Protein AF-A0A3B9ZS79-F1 (afdb_monomer)

Secondary structure (DSSP, 8-state):
-EE---EEEEEEETTEEEEEEE--EE----TTTS-HHHHHHTT-

pLDDT: mean 95.48, std 2.55, range [84.56, 98.19]

Mean predicted aligned error: 3.16 Å

Sequence (44 aa):
LGMHNIVDRPIAVNGQVVIRPMMYVALSYDHRLIDGKDSVSFLV

Nearest PDB structures (foldseek):
  4uca-assembly2_B  TM=4.859E-01  e=3.940E+00  Human respiratory syncytial virus A2
  9iuz-assembly1_C  TM=3.454E-01  e=5.534E+00  Arabidopsis thaliana

Solvent-accessible surface area (backbone atoms only — not comparable to full-atom values): 2941 Å² total; per-residue (Å²): 112,48,77,53,72,76,43,77,39,81,40,79,56,97,90,39,83,41,78,42,80,41,62,58,75,45,80,77,76,56,75,92,82,44,55,71,67,61,60,50,56,73,78,103

Structure (mmCIF, N/CA/C/O backbone):
data_AF-A0A3B9ZS79-F1
#
_entry.id   AF-A0A3B9ZS79-F1
#
loop_
_atom_site.group_PDB
_atom_site.id
_atom_site.type_symbol
_atom_site.label_atom_id
_atom_site.label_alt_id
_atom_site.label_comp_id
_atom_site.label_asym_id
_atom_site.label_entity_id
_atom_site.label_seq_id
_atom_site.pdbx_PDB_ins_code
_atom_site.Cartn_x
_atom_site.Cartn_y
_atom_site.Cartn_z
_atom_site.occupancy
_atom_site.B_iso_or_equiv
_atom_site.auth_seq_id
_atom_site.auth_comp_id
_atom_site.auth_asym_id
_atom_site.auth_atom_id
_atom_site.pdbx_PDB_model_num
ATOM 1 N N . LEU A 1 1 ? 6.418 -9.497 -6.994 1.00 88.50 1 LEU A N 1
ATOM 2 C CA . LEU A 1 1 ? 5.250 -9.245 -6.125 1.00 88.50 1 LEU A CA 1
ATOM 3 C C . LEU A 1 1 ? 5.576 -9.766 -4.732 1.00 88.50 1 LEU A C 1
ATOM 5 O O . LEU A 1 1 ? 5.845 -10.951 -4.598 1.00 88.50 1 LEU A O 1
ATOM 9 N N . GLY A 1 2 ? 5.633 -8.890 -3.736 1.00 92.56 2 GLY A N 1
ATOM 10 C CA . GLY A 1 2 ? 5.834 -9.243 -2.334 1.00 92.56 2 GLY A CA 1
ATOM 11 C C . GLY A 1 2 ? 4.533 -9.081 -1.556 1.00 92.56 2 GLY A C 1
ATOM 12 O O . GLY A 1 2 ? 3.863 -8.058 -1.688 1.00 92.56 2 GLY A O 1
ATOM 13 N N . MET A 1 3 ? 4.183 -10.081 -0.752 1.00 95.69 3 MET A N 1
ATOM 14 C CA . MET A 1 3 ? 3.051 -10.040 0.173 1.00 95.69 3 MET A CA 1
ATOM 15 C C . MET A 1 3 ? 3.593 -10.011 1.599 1.00 95.69 3 MET A C 1
ATOM 17 O O . MET A 1 3 ? 4.436 -10.833 1.952 1.00 95.69 3 MET A O 1
ATOM 21 N N . HIS A 1 4 ? 3.141 -9.047 2.396 1.00 94.69 4 HIS A N 1
ATOM 22 C CA . HIS A 1 4 ? 3.492 -8.959 3.813 1.00 94.69 4 HIS A CA 1
ATOM 23 C C . HIS A 1 4 ? 2.479 -9.722 4.672 1.00 94.69 4 HIS A C 1
A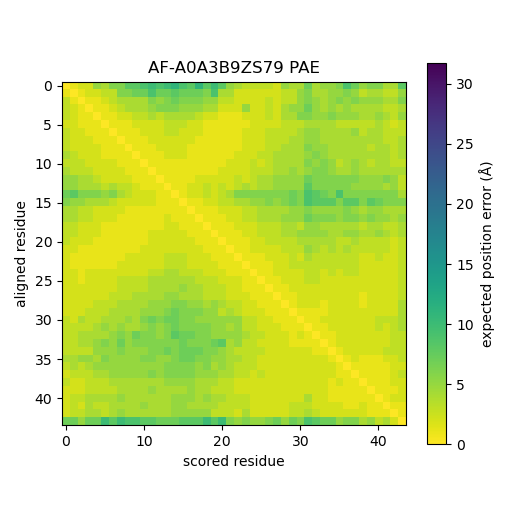TOM 25 O O . HIS A 1 4 ? 1.469 -10.211 4.179 1.00 94.69 4 HIS A O 1
ATOM 31 N N . ASN A 1 5 ? 2.728 -9.810 5.976 1.00 96.38 5 ASN A N 1
ATOM 32 C CA . ASN A 1 5 ? 1.780 -10.437 6.892 1.00 96.38 5 ASN A CA 1
ATOM 33 C C . ASN A 1 5 ? 0.439 -9.691 6.924 1.00 96.38 5 ASN A C 1
ATOM 35 O O . ASN A 1 5 ? 0.381 -8.466 6.762 1.00 96.38 5 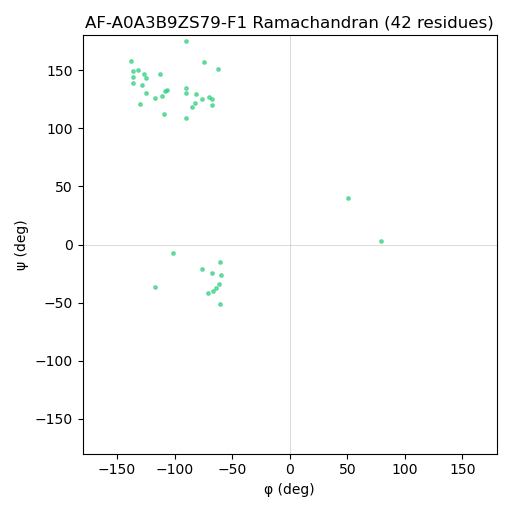ASN A O 1
ATOM 39 N N . ILE A 1 6 ? -0.621 -10.448 7.199 1.00 97.81 6 ILE A N 1
ATOM 40 C CA . ILE A 1 6 ? -1.935 -9.905 7.532 1.00 97.81 6 ILE A CA 1
ATOM 41 C C . ILE A 1 6 ? -1.883 -9.412 8.979 1.00 97.81 6 ILE A C 1
ATOM 43 O O . ILE A 1 6 ? -1.506 -10.160 9.879 1.00 97.81 6 ILE A O 1
ATOM 47 N N . VAL A 1 7 ? -2.239 -8.148 9.195 1.00 97.94 7 VAL A N 1
ATOM 48 C CA . VAL A 1 7 ? -2.253 -7.504 10.513 1.00 97.94 7 VAL A CA 1
ATOM 49 C C . VAL A 1 7 ? -3.536 -6.693 10.653 1.00 97.94 7 VAL A C 1
ATOM 51 O O . VAL A 1 7 ? -3.939 -6.009 9.710 1.00 97.94 7 VAL A O 1
ATOM 54 N N . ASP A 1 8 ? -4.161 -6.740 11.827 1.00 98.19 8 ASP A N 1
ATOM 55 C CA . ASP A 1 8 ? -5.327 -5.914 12.132 1.00 98.19 8 ASP A CA 1
ATOM 56 C C . ASP A 1 8 ? -4.944 -4.437 12.218 1.00 98.19 8 ASP A C 1
ATOM 58 O O . ASP A 1 8 ? -4.034 -4.047 12.955 1.00 98.19 8 ASP A O 1
ATOM 62 N N . ARG A 1 9 ? -5.630 -3.601 11.433 1.00 97.56 9 ARG A N 1
ATOM 63 C CA . ARG A 1 9 ? -5.352 -2.166 11.344 1.00 97.56 9 ARG A CA 1
ATOM 64 C C . ARG A 1 9 ? -6.630 -1.334 11.372 1.00 97.56 9 ARG A C 1
ATOM 66 O O . ARG A 1 9 ? -7.631 -1.746 10.782 1.00 97.56 9 ARG A O 1
ATOM 73 N N . PRO A 1 10 ? -6.600 -0.149 12.005 1.00 97.56 10 PRO A N 1
ATOM 74 C CA . PRO A 1 10 ? -7.686 0.813 11.897 1.00 97.56 10 PRO A CA 1
ATOM 75 C C . PRO A 1 10 ? -7.718 1.411 10.488 1.00 97.56 10 PRO A C 1
ATOM 77 O O . PRO A 1 10 ? -6.711 1.926 10.002 1.00 97.56 10 PRO A O 1
ATOM 80 N N . ILE A 1 11 ? -8.880 1.359 9.838 1.00 97.38 11 ILE A N 1
ATOM 81 C CA . ILE A 1 11 ? -9.120 1.968 8.528 1.00 97.38 11 ILE A CA 1
ATOM 82 C C . ILE A 1 11 ? -10.411 2.789 8.539 1.00 97.38 11 ILE A C 1
ATOM 84 O O . ILE A 1 11 ? -11.360 2.471 9.256 1.00 97.38 11 ILE A O 1
ATOM 88 N N . ALA A 1 12 ? -10.456 3.841 7.724 1.00 97.50 12 ALA A N 1
ATOM 89 C CA . ALA A 1 12 ? -11.669 4.618 7.518 1.00 97.50 12 ALA A CA 1
ATOM 90 C C . ALA A 1 12 ? -12.567 3.928 6.480 1.00 97.50 12 ALA A C 1
ATOM 92 O O . ALA A 1 12 ? -12.161 3.731 5.336 1.00 97.50 12 ALA A O 1
ATOM 93 N N . VAL A 1 13 ? -13.796 3.587 6.862 1.00 96.56 13 VAL A N 1
ATOM 94 C CA . VAL A 1 13 ? -14.831 3.058 5.965 1.00 96.56 13 VAL A CA 1
ATOM 95 C C . VAL A 1 13 ? -16.098 3.869 6.188 1.00 96.56 13 VAL A C 1
ATOM 97 O O . VAL A 1 13 ? -16.599 3.932 7.307 1.00 96.56 13 VAL A O 1
ATOM 100 N N . ASN A 1 14 ? -16.604 4.516 5.134 1.00 96.06 14 ASN A N 1
ATOM 101 C CA . ASN A 1 14 ? -17.801 5.368 5.194 1.00 96.06 14 ASN A CA 1
ATOM 102 C C . ASN A 1 14 ? -17.751 6.421 6.324 1.00 96.06 14 ASN A C 1
ATOM 104 O O . ASN A 1 14 ? -18.739 6.654 7.015 1.00 96.06 14 ASN A O 1
ATOM 108 N N . GLY A 1 15 ? -16.581 7.031 6.547 1.00 96.50 15 GLY A N 1
ATOM 109 C CA . GLY A 1 15 ? -16.383 8.059 7.577 1.00 96.50 15 GLY A CA 1
ATOM 110 C C . GLY A 1 15 ? -16.220 7.536 9.010 1.00 96.50 15 GLY A C 1
ATOM 111 O O . GLY A 1 15 ? -16.074 8.341 9.924 1.00 96.50 15 GLY A O 1
ATOM 112 N N . GLN A 1 16 ? -16.208 6.217 9.224 1.00 96.31 16 GLN A N 1
ATOM 113 C CA . GLN A 1 16 ? -15.999 5.597 10.536 1.00 96.31 16 GLN A CA 1
ATOM 114 C C . GLN A 1 16 ? -14.671 4.843 10.587 1.00 96.31 16 GLN A C 1
ATOM 116 O O . GLN A 1 16 ? -14.244 4.262 9.590 1.00 96.31 16 GLN A O 1
ATOM 121 N N . VAL A 1 17 ? -14.030 4.815 11.757 1.00 97.44 17 VAL A N 1
ATOM 122 C CA . VAL A 1 17 ? -12.832 3.998 11.986 1.00 97.44 17 VAL A CA 1
ATOM 123 C C . VAL A 1 17 ? -13.263 2.585 12.368 1.00 97.44 17 VAL A C 1
ATOM 125 O O . VAL A 1 17 ? -13.911 2.388 13.392 1.00 97.44 17 VAL A O 1
ATOM 128 N N . VAL A 1 18 ? -12.884 1.600 11.555 1.00 97.62 18 VAL A N 1
ATOM 129 C CA . VAL A 1 18 ? -13.132 0.174 11.800 1.00 97.62 18 VAL A CA 1
ATOM 130 C C . VAL A 1 18 ? -11.817 -0.598 11.758 1.00 97.62 18 VAL A C 1
ATOM 132 O O . VAL A 1 18 ? -10.934 -0.285 10.961 1.00 97.62 18 VAL A O 1
ATOM 135 N N . ILE A 1 19 ? -11.669 -1.613 12.608 1.00 98.12 19 ILE A N 1
ATOM 136 C CA . ILE A 1 19 ? -10.515 -2.519 12.554 1.00 98.12 19 ILE A CA 1
ATOM 137 C C . ILE A 1 19 ? -10.770 -3.570 11.475 1.00 98.12 19 ILE A C 1
ATOM 139 O O . ILE A 1 19 ? -11.831 -4.196 11.467 1.00 98.12 19 ILE A O 1
ATOM 143 N N . ARG A 1 20 ? -9.812 -3.768 10.563 1.00 97.62 20 ARG A N 1
ATOM 144 C CA . ARG A 1 20 ? -9.851 -4.855 9.575 1.00 97.62 20 ARG A CA 1
ATOM 145 C C . ARG A 1 20 ? -8.493 -5.548 9.437 1.00 97.62 20 ARG A C 1
ATOM 147 O O . ARG A 1 20 ? -7.471 -4.865 9.551 1.00 97.62 20 ARG A O 1
ATOM 154 N N . PRO A 1 21 ? -8.475 -6.854 9.116 1.00 97.56 21 PRO A N 1
ATOM 155 C CA . PRO A 1 21 ? -7.252 -7.542 8.730 1.00 97.56 21 PRO A CA 1
ATOM 156 C C . PRO A 1 21 ? -6.774 -6.987 7.386 1.00 97.56 21 PRO A C 1
ATOM 158 O O . PRO A 1 21 ? -7.493 -7.035 6.388 1.00 97.56 21 PRO A O 1
ATOM 161 N N . MET A 1 22 ? -5.564 -6.436 7.360 1.00 97.81 22 MET A N 1
ATOM 162 C CA . MET A 1 22 ? -4.985 -5.780 6.189 1.00 97.81 22 MET A CA 1
ATOM 163 C C . MET A 1 22 ? -3.618 -6.371 5.855 1.00 97.81 22 MET A C 1
ATOM 165 O O . MET A 1 22 ? -2.838 -6.709 6.742 1.00 97.81 22 MET A O 1
ATOM 169 N N . MET A 1 23 ? -3.298 -6.420 4.564 1.00 97.81 23 MET A N 1
ATOM 170 C CA . MET A 1 23 ? -2.002 -6.848 4.039 1.00 97.81 23 MET A CA 1
ATOM 171 C C . MET A 1 23 ? -1.465 -5.794 3.075 1.00 97.81 23 MET A C 1
ATOM 173 O O . MET A 1 23 ? -2.207 -5.281 2.240 1.00 97.81 23 MET A O 1
ATOM 177 N N . TYR A 1 24 ? -0.169 -5.488 3.166 1.00 95.75 24 TYR A N 1
ATOM 178 C CA . TYR A 1 24 ? 0.501 -4.673 2.153 1.00 95.75 24 TYR A CA 1
ATOM 179 C C . TYR A 1 24 ? 1.078 -5.553 1.049 1.00 95.75 24 TYR A C 1
ATOM 181 O O . TYR A 1 24 ? 1.814 -6.509 1.315 1.00 95.75 24 TYR A O 1
ATOM 189 N N . VAL A 1 25 ? 0.775 -5.177 -0.189 1.00 95.25 25 VAL A N 1
ATOM 190 C CA . VAL A 1 25 ? 1.29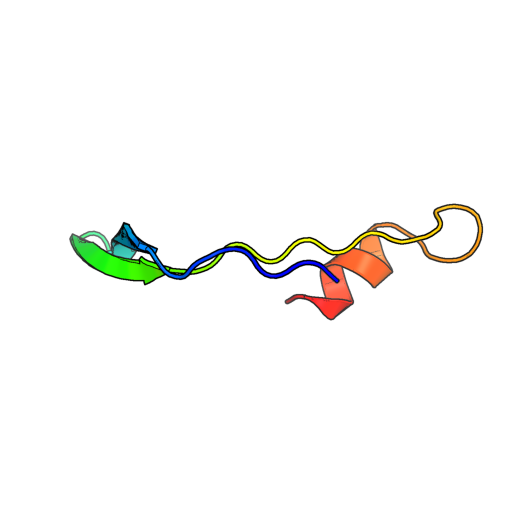1 -5.804 -1.403 1.00 95.25 25 VAL A CA 1
ATOM 191 C C . VAL A 1 25 ? 2.278 -4.843 -2.059 1.00 95.25 25 VAL A C 1
ATOM 193 O O . VAL A 1 25 ? 1.991 -3.659 -2.201 1.00 95.25 25 VAL A O 1
ATOM 196 N N . ALA A 1 26 ? 3.446 -5.350 -2.442 1.00 95.62 26 ALA A N 1
ATOM 197 C CA . ALA A 1 26 ? 4.488 -4.589 -3.119 1.00 95.62 26 ALA A CA 1
ATOM 198 C C . ALA A 1 26 ? 4.738 -5.167 -4.514 1.00 95.62 26 ALA A C 1
ATOM 200 O O . ALA A 1 26 ? 5.032 -6.357 -4.663 1.00 95.62 26 ALA A O 1
ATOM 201 N N . LEU A 1 27 ? 4.664 -4.330 -5.544 1.00 95.69 27 LEU A N 1
ATOM 202 C CA . LEU A 1 27 ? 5.012 -4.707 -6.909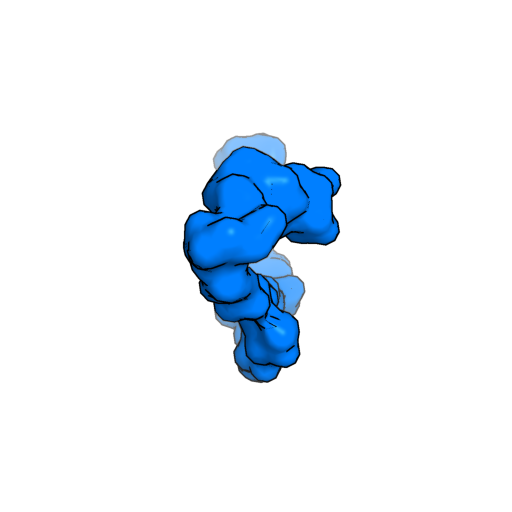 1.00 95.69 27 LEU A CA 1
ATOM 203 C C . LEU A 1 27 ? 6.312 -4.015 -7.314 1.00 95.69 27 LEU A C 1
ATOM 205 O O . LEU A 1 27 ? 6.360 -2.800 -7.468 1.00 95.69 27 LEU A O 1
ATOM 209 N N . SER A 1 28 ? 7.362 -4.810 -7.494 1.00 95.56 28 SER A N 1
ATOM 210 C CA . SER A 1 28 ? 8.587 -4.370 -8.157 1.00 95.56 28 SER A CA 1
ATOM 211 C C . SER A 1 28 ? 8.455 -4.640 -9.649 1.00 95.56 28 SER A C 1
ATOM 213 O O . SER A 1 28 ? 8.032 -5.731 -10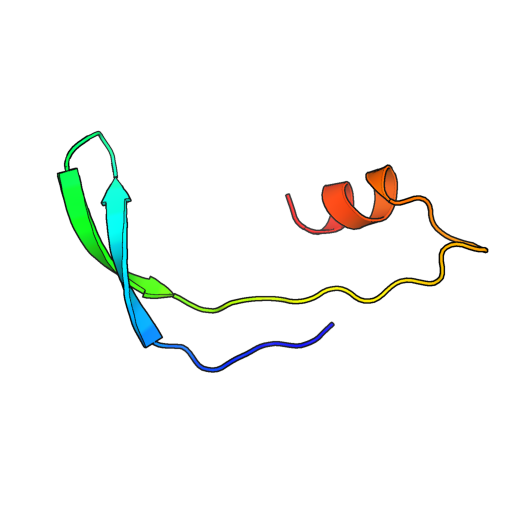.038 1.00 95.56 28 SER A O 1
ATOM 215 N N . TYR A 1 29 ? 8.830 -3.660 -10.459 1.00 94.06 29 TYR A N 1
ATOM 216 C CA . TYR A 1 29 ? 8.809 -3.724 -11.915 1.00 94.06 29 TYR A CA 1
ATOM 217 C C . TYR A 1 29 ? 10.087 -3.101 -12.479 1.00 94.06 29 TYR A C 1
ATOM 219 O O . TYR A 1 29 ? 10.765 -2.323 -11.804 1.00 94.06 29 TYR A O 1
ATOM 227 N N . ASP A 1 30 ? 10.437 -3.475 -13.707 1.00 96.06 30 ASP A N 1
ATOM 228 C CA . ASP A 1 30 ? 11.586 -2.913 -14.410 1.00 96.06 30 ASP A CA 1
ATOM 229 C C . ASP A 1 30 ? 11.145 -1.688 -15.214 1.00 96.06 30 ASP A C 1
ATOM 231 O O . ASP A 1 30 ? 10.478 -1.821 -16.240 1.00 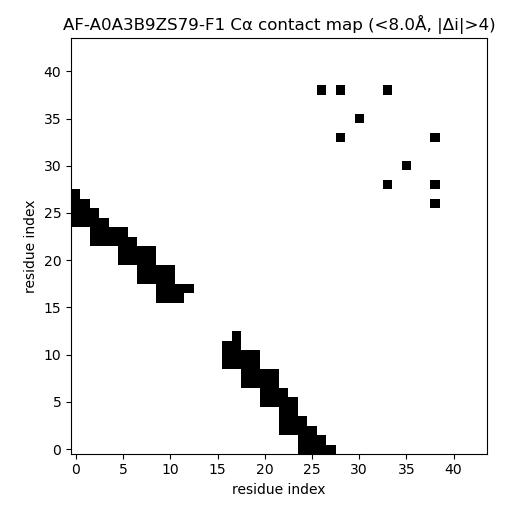96.06 30 ASP A O 1
ATOM 235 N N . HIS A 1 31 ? 11.556 -0.502 -14.765 1.00 95.50 31 HIS A N 1
ATOM 236 C CA . HIS A 1 31 ? 11.250 0.777 -15.412 1.00 95.50 31 HIS A CA 1
ATOM 237 C C . HIS A 1 31 ? 11.772 0.909 -16.848 1.00 95.50 31 HIS A C 1
ATOM 239 O O . HIS A 1 31 ? 11.360 1.815 -17.567 1.00 95.50 31 HIS A O 1
ATOM 245 N N . ARG A 1 32 ? 12.690 0.040 -17.286 1.00 96.50 32 ARG A N 1
ATOM 246 C CA . ARG A 1 32 ? 13.155 0.023 -18.680 1.00 96.50 32 ARG A 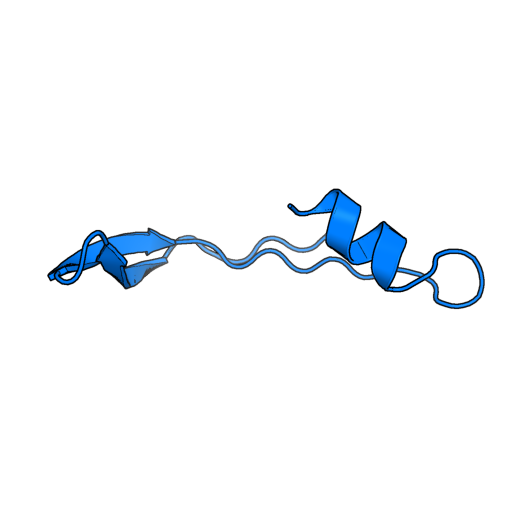CA 1
ATOM 247 C C . ARG A 1 32 ? 12.134 -0.618 -19.619 1.00 96.50 32 ARG A C 1
ATOM 249 O O . ARG A 1 32 ? 12.216 -0.401 -20.823 1.00 96.50 32 ARG A O 1
ATOM 256 N N . LEU A 1 33 ? 11.229 -1.437 -19.080 1.00 96.19 33 LEU A N 1
ATOM 257 C CA . LEU A 1 33 ? 10.270 -2.238 -19.845 1.00 96.19 33 LEU A CA 1
ATOM 258 C C . LEU A 1 33 ? 8.817 -1.861 -19.562 1.00 96.19 33 LEU A C 1
ATOM 260 O O . LEU A 1 33 ? 7.993 -1.922 -20.468 1.00 96.19 33 LEU A O 1
ATOM 264 N N . ILE A 1 34 ? 8.499 -1.515 -18.316 1.00 94.75 34 ILE A N 1
ATOM 265 C CA . ILE A 1 34 ? 7.136 -1.256 -17.858 1.00 94.75 34 ILE A CA 1
ATOM 266 C C . ILE A 1 34 ? 7.089 0.137 -17.242 1.00 94.75 34 ILE A C 1
ATOM 268 O O . ILE A 1 34 ? 7.910 0.473 -16.385 1.00 94.75 34 ILE A O 1
ATOM 272 N N . ASP A 1 35 ? 6.114 0.938 -17.664 1.00 94.75 35 ASP A N 1
ATOM 273 C CA . ASP A 1 35 ? 5.882 2.249 -17.072 1.00 94.75 35 ASP A CA 1
ATOM 274 C C . ASP A 1 35 ? 5.214 2.140 -15.688 1.00 94.75 35 ASP A C 1
ATOM 276 O O . ASP A 1 35 ? 4.531 1.165 -15.348 1.00 94.75 35 ASP A O 1
ATOM 280 N N . GLY A 1 36 ? 5.387 3.179 -14.871 1.00 93.38 36 GLY A N 1
ATOM 281 C CA . GLY A 1 36 ? 4.761 3.258 -13.557 1.00 93.38 36 GLY A CA 1
ATOM 282 C C . GLY A 1 36 ? 3.237 3.255 -13.629 1.00 93.38 36 GLY A C 1
ATOM 283 O O . GLY A 1 36 ? 2.596 2.649 -12.771 1.00 93.38 36 GLY A O 1
ATOM 284 N N . LYS A 1 37 ? 2.650 3.853 -14.675 1.00 95.12 37 LYS A N 1
ATOM 285 C CA . LYS A 1 37 ? 1.201 3.815 -14.892 1.00 95.12 37 LYS A CA 1
ATOM 286 C C . LYS A 1 37 ? 0.702 2.381 -15.050 1.00 95.12 37 LYS A C 1
ATOM 288 O O . LYS A 1 37 ? -0.207 1.984 -14.329 1.00 95.12 37 LYS A O 1
ATOM 293 N N . ASP A 1 38 ? 1.326 1.608 -15.935 1.00 93.69 38 ASP A N 1
ATOM 294 C CA . ASP A 1 38 ? 0.926 0.224 -16.211 1.00 93.69 38 ASP A CA 1
ATOM 295 C C . ASP A 1 38 ? 1.103 -0.661 -14.971 1.00 93.69 38 ASP A C 1
ATOM 297 O O . ASP A 1 38 ? 0.263 -1.505 -14.659 1.00 93.69 38 ASP A O 1
ATOM 301 N N . SER A 1 39 ? 2.164 -0.405 -14.206 1.00 93.69 39 SER A N 1
ATOM 302 C CA . SER A 1 39 ? 2.450 -1.113 -12.958 1.00 93.69 39 SER A CA 1
ATOM 303 C C . SER A 1 39 ? 1.418 -0.827 -11.865 1.00 93.69 39 SER A C 1
ATOM 305 O O . SER A 1 39 ? 1.020 -1.737 -11.141 1.00 93.69 39 SER A O 1
ATOM 307 N N . VAL A 1 40 ? 0.952 0.420 -11.741 1.00 93.56 40 VAL A N 1
ATOM 308 C CA . VAL A 1 40 ? -0.122 0.780 -10.801 1.00 93.56 40 VAL A CA 1
ATOM 309 C C . VAL A 1 40 ? -1.464 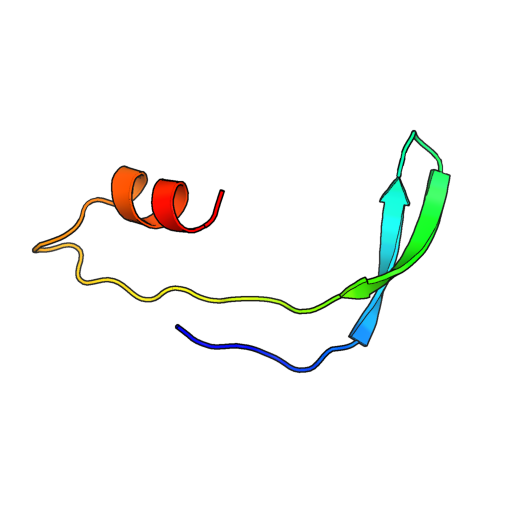0.231 -11.276 1.00 93.56 40 VAL A C 1
ATOM 311 O O . VAL A 1 40 ? -2.207 -0.316 -10.465 1.00 93.56 40 VAL A O 1
ATOM 314 N N . SER A 1 41 ? -1.755 0.313 -12.578 1.00 94.31 41 SER A N 1
ATOM 315 C CA . SER A 1 41 ? -2.974 -0.242 -13.175 1.00 94.31 41 SER A CA 1
ATOM 3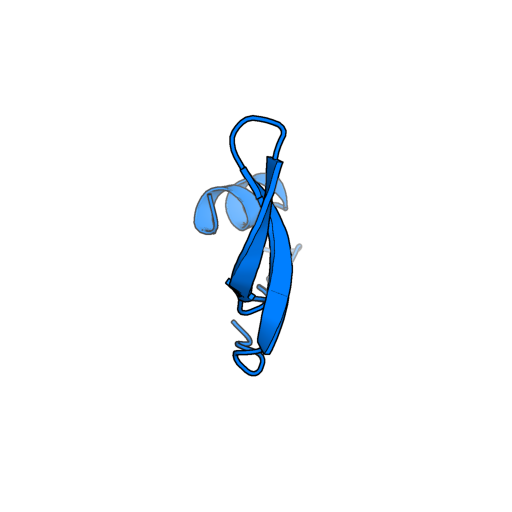16 C C . SER A 1 41 ? -3.111 -1.751 -12.976 1.00 94.31 41 SER A C 1
ATOM 318 O O . SER A 1 41 ? -4.225 -2.248 -12.929 1.00 94.31 41 SER A O 1
ATOM 320 N N . PHE A 1 42 ? -2.011 -2.488 -12.815 1.00 93.38 42 PHE A N 1
ATOM 321 C CA . PHE A 1 42 ? -2.064 -3.911 -12.476 1.00 93.38 42 PHE A CA 1
ATOM 322 C C . PHE A 1 42 ? -2.606 -4.187 -11.056 1.00 93.38 42 PHE A C 1
ATOM 324 O O . PHE A 1 42 ? -3.091 -5.284 -10.790 1.00 93.38 42 PHE A O 1
ATOM 331 N N . LEU A 1 43 ? -2.498 -3.226 -10.130 1.00 92.50 43 LEU A N 1
ATOM 332 C CA . LEU A 1 43 ? -2.876 -3.394 -8.720 1.00 92.50 43 LEU A CA 1
ATOM 333 C C . LEU A 1 43 ? -4.239 -2.786 -8.348 1.00 92.50 43 LEU A C 1
ATOM 335 O O . LEU A 1 43 ? -4.654 -2.967 -7.200 1.00 92.50 43 LEU A O 1
ATOM 339 N N . VAL A 1 44 ? -4.896 -2.048 -9.252 1.00 84.56 44 VAL A N 1
ATOM 340 C CA . VAL A 1 44 ? -6.140 -1.301 -8.980 1.00 84.56 44 VAL A CA 1
ATOM 341 C C . VAL A 1 44 ? -7.308 -1.775 -9.832 1.00 84.56 44 VAL A C 1
ATOM 343 O O . VAL A 1 44 ? -7.079 -2.133 -11.006 1.00 84.56 44 VAL A O 1
#

Radius of gyration: 14.3 Å; Cα contacts (8 Å, |Δi|>4): 47; chains: 1; bounding box: 31×18×32 Å

Foldseek 3Di:
DDKDDFDWDFDADPNDTDTDGDIDDDDDDDCVVDPPVRSVVVVD